Protein AF-A0A952IWD6-F1 (afdb_monomer_lite)

Secondary structure (DSSP, 8-state):
-EE--SHHHHHHHHHHHHHHHHTTSSS---GGGS-HHHHHHHHTT---EE-----------SSTTS-HHHHHHHHHHHTT-S-HHHHHHHHHHHHHHH--

Radius of gyration: 21.75 Å; chains: 1; bounding box: 42×25×54 Å

Foldseek 3Di:
DAWDDDPVVLVVVVQVVQCVVQVPPPDRDGPVVPDPVVVVVVSVVDIDDDDDPPDDDDDDDLVPVDDPVVSVVQLVVLCPDPDPVSPVSSVVSVVVVVVD

pLDDT: mean 93.63, std 4.87, range [57.59, 98.12]

Sequence (100 aa):
ARLIKDHKNSLDNMERLVAAHEKHQPTPWTMSRVAPDMLETMLKQIVSFEIEITAITGKEKLSQNRPAVDRESAIATLRRSKDHTENAIAELMHQKMTES

Structure (mmCIF, N/CA/C/O backbone):
data_AF-A0A952IWD6-F1
#
_entry.id   AF-A0A952IWD6-F1
#
loop_
_atom_site.group_PDB
_atom_site.id
_atom_site.type_symbol
_atom_site.label_atom_id
_atom_site.label_alt_id
_atom_site.label_comp_id
_atom_site.label_asym_id
_atom_site.label_entity_id
_atom_site.label_seq_id
_atom_site.pdbx_PDB_ins_code
_atom_site.Cartn_x
_atom_site.Cartn_y
_atom_site.Cartn_z
_atom_site.occupancy
_atom_site.B_iso_or_equiv
_atom_site.auth_seq_id
_atom_site.auth_comp_id
_atom_site.auth_asym_id
_atom_site.auth_atom_id
_atom_site.pdbx_PDB_model_num
ATOM 1 N N . ALA A 1 1 ? -9.029 -9.629 -15.179 1.00 83.81 1 ALA A N 1
ATOM 2 C CA . ALA A 1 1 ? -7.673 -9.095 -15.421 1.00 83.81 1 ALA A CA 1
ATOM 3 C C . ALA A 1 1 ? -7.299 -9.343 -16.876 1.00 83.81 1 ALA A C 1
ATOM 5 O O . ALA A 1 1 ? -7.697 -10.372 -17.415 1.00 83.81 1 ALA A O 1
ATOM 6 N N . ARG A 1 2 ? -6.581 -8.416 -17.512 1.00 93.69 2 ARG A N 1
ATOM 7 C CA . ARG A 1 2 ? -6.119 -8.509 -18.904 1.00 93.69 2 ARG A CA 1
ATOM 8 C C . ARG A 1 2 ? -4.594 -8.484 -18.932 1.00 93.69 2 ARG A C 1
ATOM 10 O O . ARG A 1 2 ? -3.995 -7.656 -18.260 1.00 93.69 2 ARG A O 1
ATOM 17 N N . LEU A 1 3 ? -3.976 -9.372 -19.709 1.00 93.88 3 LEU A N 1
ATOM 18 C CA . LEU A 1 3 ? -2.525 -9.361 -19.911 1.00 93.88 3 LEU A CA 1
ATOM 19 C C . LEU A 1 3 ? -2.117 -8.209 -20.834 1.00 93.88 3 LEU A C 1
ATOM 21 O O . LEU A 1 3 ? -2.726 -8.028 -21.892 1.00 93.88 3 LEU A O 1
ATOM 25 N N . ILE A 1 4 ? -1.059 -7.495 -20.459 1.00 92.56 4 ILE A N 1
ATOM 26 C CA . ILE A 1 4 ? -0.370 -6.544 -21.328 1.00 92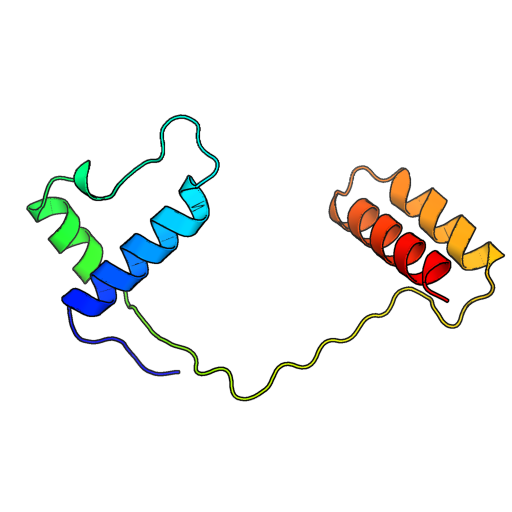.56 4 ILE A CA 1
ATOM 27 C C . ILE A 1 4 ? 0.646 -7.350 -22.135 1.00 92.56 4 ILE A C 1
ATOM 29 O O . ILE A 1 4 ? 1.534 -7.986 -21.574 1.00 92.56 4 ILE A O 1
ATOM 33 N N . LYS A 1 5 ? 0.470 -7.385 -23.458 1.00 85.44 5 LYS A N 1
ATOM 34 C CA . LYS A 1 5 ? 1.306 -8.197 -24.359 1.00 85.44 5 LYS A CA 1
ATOM 35 C C . LYS A 1 5 ? 2.342 -7.378 -25.112 1.00 85.44 5 LYS A C 1
ATOM 37 O O . LYS A 1 5 ? 3.292 -7.947 -25.641 1.00 85.44 5 LYS A O 1
ATOM 42 N N . ASP A 1 6 ? 2.134 -6.073 -25.221 1.00 89.12 6 ASP A N 1
ATOM 43 C CA . ASP A 1 6 ? 3.042 -5.206 -25.944 1.00 89.12 6 ASP A CA 1
ATOM 44 C C . ASP A 1 6 ? 4.136 -4.664 -25.020 1.00 89.12 6 ASP A C 1
ATOM 46 O O . ASP A 1 6 ? 3.936 -4.372 -23.835 1.00 89.12 6 ASP A O 1
ATOM 50 N N . HIS A 1 7 ? 5.326 -4.554 -25.599 1.00 87.19 7 HIS A N 1
ATOM 51 C CA . HIS A 1 7 ? 6.524 -4.138 -24.890 1.00 87.19 7 HIS A CA 1
ATOM 52 C C . HIS A 1 7 ? 6.399 -2.711 -24.344 1.00 87.19 7 HIS A C 1
ATOM 54 O O . HIS A 1 7 ? 6.752 -2.445 -23.198 1.00 87.19 7 HIS A O 1
ATOM 60 N N . LYS A 1 8 ? 5.833 -1.803 -25.148 1.00 90.00 8 LYS A N 1
ATOM 61 C CA . LYS A 1 8 ? 5.703 -0.385 -24.807 1.00 90.00 8 LYS A CA 1
ATOM 62 C C . LYS A 1 8 ? 4.850 -0.172 -23.556 1.00 90.00 8 LYS A C 1
ATOM 64 O O . LYS A 1 8 ? 5.283 0.531 -22.653 1.00 90.00 8 LYS A O 1
ATOM 69 N N . ASN A 1 9 ? 3.672 -0.785 -23.483 1.00 90.56 9 ASN A N 1
ATOM 70 C CA . ASN A 1 9 ? 2.782 -0.643 -22.332 1.00 90.56 9 ASN A CA 1
ATOM 71 C C . ASN A 1 9 ? 3.328 -1.370 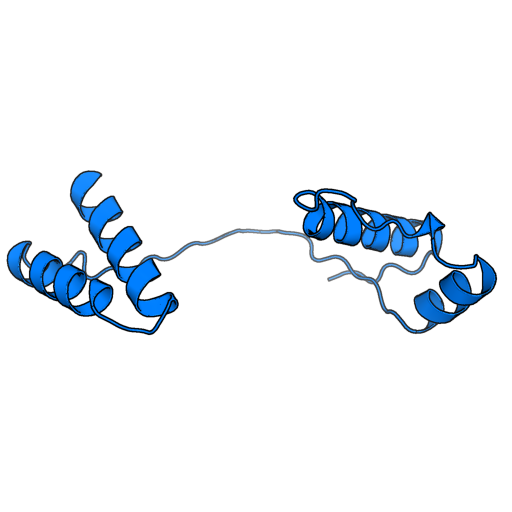-21.095 1.00 90.56 9 ASN A C 1
ATOM 73 O O . ASN A 1 9 ? 3.078 -0.941 -19.972 1.00 90.56 9 ASN A O 1
ATOM 77 N N . SER A 1 10 ? 4.106 -2.444 -21.277 1.00 91.38 10 SER A N 1
ATOM 78 C CA . SER A 1 10 ? 4.810 -3.091 -20.161 1.00 91.38 10 SER A CA 1
ATOM 79 C C . SER A 1 10 ? 5.884 -2.171 -19.573 1.00 91.38 10 SER A C 1
ATOM 81 O O . SER A 1 10 ? 5.985 -2.051 -18.354 1.00 91.38 10 SER A O 1
ATOM 83 N N . LEU A 1 11 ? 6.642 -1.479 -20.430 1.00 91.38 11 LEU A N 1
ATOM 84 C CA . LEU A 1 11 ? 7.618 -0.476 -20.010 1.00 91.38 11 LEU A CA 1
ATOM 85 C C . LEU A 1 11 ? 6.943 0.723 -19.323 1.00 91.38 11 LEU A C 1
ATOM 87 O O . LEU A 1 11 ? 7.362 1.081 -18.228 1.00 91.38 11 LEU A O 1
ATOM 91 N N . ASP A 1 12 ? 5.867 1.278 -19.893 1.00 92.25 12 ASP A N 1
ATOM 92 C CA . ASP A 1 12 ? 5.101 2.383 -19.281 1.00 92.25 12 ASP A CA 1
ATOM 93 C C . ASP A 1 12 ? 4.606 2.024 -17.870 1.00 92.25 12 ASP A C 1
ATOM 95 O O . ASP A 1 12 ? 4.746 2.802 -16.924 1.00 92.25 12 ASP A O 1
ATOM 99 N N . ASN A 1 13 ? 4.088 0.806 -17.691 1.00 93.06 13 ASN A N 1
ATOM 100 C CA . ASN A 1 13 ? 3.644 0.329 -16.384 1.00 93.06 13 ASN A CA 1
ATOM 101 C C . ASN A 1 13 ? 4.801 0.272 -15.368 1.00 93.06 13 ASN A C 1
ATOM 103 O O . ASN A 1 13 ? 4.644 0.685 -14.217 1.00 93.06 13 ASN A O 1
ATOM 107 N N . MET A 1 14 ? 5.980 -0.192 -15.793 1.00 92.44 14 MET A N 1
ATOM 108 C CA . MET A 1 14 ? 7.181 -0.198 -14.951 1.00 92.44 14 MET A CA 1
ATOM 109 C C . MET A 1 14 ? 7.663 1.216 -14.618 1.00 92.44 14 MET A C 1
ATOM 111 O O . MET A 1 14 ? 7.964 1.487 -13.458 1.00 92.44 14 MET A O 1
ATOM 115 N N . GLU A 1 15 ? 7.674 2.140 -15.580 1.00 93.06 15 GLU A N 1
ATOM 116 C CA . GLU A 1 15 ? 8.049 3.538 -15.340 1.00 93.06 15 GLU A CA 1
ATOM 117 C C . GLU A 1 15 ? 7.115 4.208 -14.326 1.00 93.06 15 GLU A C 1
ATOM 119 O O . GLU A 1 15 ? 7.575 4.883 -13.402 1.00 93.06 15 GLU A O 1
ATOM 124 N N . ARG A 1 16 ? 5.804 3.965 -14.435 1.00 94.00 16 ARG A N 1
ATOM 125 C CA . ARG A 1 16 ? 4.806 4.460 -13.476 1.00 94.00 16 ARG A CA 1
ATOM 126 C C . ARG A 1 16 ? 5.000 3.872 -12.082 1.00 94.00 16 ARG A C 1
ATOM 128 O O . ARG A 1 16 ? 4.862 4.600 -11.099 1.00 94.00 16 ARG A O 1
ATOM 135 N N . LEU A 1 17 ? 5.335 2.585 -11.988 1.00 94.50 17 LEU A N 1
ATOM 136 C CA . LEU A 1 17 ? 5.629 1.927 -10.715 1.00 94.50 17 LEU A CA 1
ATOM 137 C C . LEU A 1 17 ? 6.881 2.529 -10.062 1.00 94.50 17 LEU A C 1
ATOM 139 O O . LEU A 1 17 ? 6.846 2.899 -8.890 1.00 94.50 17 LEU A O 1
ATOM 143 N N . VAL A 1 18 ? 7.958 2.698 -10.833 1.00 95.25 18 VAL A N 1
ATOM 144 C CA . VAL A 1 18 ? 9.197 3.338 -10.370 1.00 95.25 18 VAL A CA 1
ATOM 145 C C . VAL A 1 18 ? 8.910 4.754 -9.882 1.00 95.25 18 VAL A C 1
ATOM 147 O O . VAL A 1 18 ? 9.265 5.092 -8.757 1.00 95.25 18 VAL A O 1
ATOM 150 N N . ALA A 1 19 ? 8.194 5.562 -10.665 1.00 94.62 19 ALA A N 1
ATOM 151 C CA . ALA A 1 19 ? 7.837 6.922 -10.275 1.00 94.62 19 ALA A CA 1
ATOM 152 C C . ALA A 1 19 ? 7.022 6.969 -8.969 1.00 94.62 19 ALA A C 1
ATOM 154 O O . ALA A 1 19 ? 7.271 7.829 -8.123 1.00 94.62 19 ALA A O 1
ATOM 155 N N . ALA A 1 20 ? 6.079 6.042 -8.771 1.00 96.19 20 ALA A N 1
ATOM 156 C CA . ALA A 1 20 ? 5.257 5.986 -7.563 1.00 96.19 20 ALA A CA 1
ATOM 157 C C . ALA A 1 20 ? 6.074 5.681 -6.294 1.00 96.19 20 ALA A C 1
ATOM 159 O O . ALA A 1 20 ? 5.802 6.263 -5.243 1.00 96.19 20 ALA A O 1
ATOM 160 N N . HIS A 1 21 ? 7.079 4.806 -6.394 1.00 96.00 21 HIS A N 1
ATOM 161 C CA . HIS A 1 21 ? 7.901 4.385 -5.256 1.00 96.00 21 HIS A CA 1
ATOM 162 C C . HIS A 1 21 ? 9.133 5.276 -5.014 1.00 96.00 21 HIS A C 1
ATOM 164 O O . HIS A 1 21 ? 9.535 5.453 -3.866 1.00 96.00 21 HIS A O 1
ATOM 170 N N . GLU A 1 22 ? 9.691 5.898 -6.054 1.00 96.88 22 GLU A N 1
ATOM 171 C CA . GLU A 1 22 ? 10.907 6.724 -5.968 1.00 96.88 22 GLU A CA 1
ATOM 172 C C . GLU A 1 22 ? 10.625 8.222 -5.775 1.00 96.88 22 GLU A C 1
ATOM 174 O O . GLU A 1 22 ? 11.531 8.984 -5.439 1.00 96.88 22 GLU A O 1
ATOM 179 N N . LYS A 1 23 ? 9.366 8.659 -5.927 1.00 95.12 23 LYS A N 1
ATOM 180 C CA . LYS A 1 23 ? 8.903 10.056 -5.781 1.00 95.12 23 LYS A CA 1
ATOM 181 C C . LYS A 1 23 ? 9.461 10.795 -4.559 1.00 95.12 23 LYS A C 1
ATOM 183 O O . LYS A 1 23 ? 9.653 12.006 -4.616 1.00 95.12 23 LYS A O 1
ATOM 188 N N . HIS A 1 24 ? 9.620 10.099 -3.436 1.00 95.38 24 HIS A N 1
ATOM 189 C CA . HIS A 1 24 ? 10.001 10.698 -2.155 1.00 95.38 24 HIS A CA 1
ATOM 190 C C . HIS A 1 24 ? 11.509 10.642 -1.877 1.00 95.38 24 HIS A C 1
ATOM 192 O O . HIS A 1 24 ? 11.950 11.134 -0.839 1.00 95.38 24 HIS A O 1
ATOM 198 N N . GLN A 1 25 ? 12.298 10.055 -2.779 1.00 96.12 25 GLN A N 1
ATOM 199 C CA . GLN A 1 25 ? 13.742 9.982 -2.620 1.00 96.12 25 GLN A CA 1
ATOM 200 C C . GLN A 1 25 ? 14.399 11.321 -2.983 1.00 96.12 25 GLN A C 1
ATOM 202 O O . GLN A 1 25 ? 14.000 11.944 -3.968 1.00 96.12 25 GLN A O 1
ATOM 207 N N . PRO A 1 26 ? 15.447 11.755 -2.257 1.00 95.44 26 PRO A N 1
ATOM 208 C CA . PRO A 1 26 ? 16.211 12.955 -2.614 1.00 95.44 26 PRO A CA 1
ATOM 209 C C . PRO A 1 26 ? 16.789 12.898 -4.035 1.00 95.44 26 PRO A C 1
ATOM 211 O O . PRO A 1 26 ? 16.859 13.913 -4.723 1.00 95.44 26 PRO A O 1
ATOM 214 N N . THR A 1 27 ? 17.165 11.694 -4.477 1.00 94.75 27 THR A N 1
ATOM 215 C CA . THR A 1 27 ? 17.677 11.420 -5.821 1.00 94.75 27 THR A CA 1
ATOM 216 C C . THR A 1 27 ? 16.934 10.212 -6.396 1.00 94.75 27 THR A C 1
ATOM 218 O O . THR A 1 27 ? 17.451 9.095 -6.303 1.00 94.75 27 THR A O 1
ATOM 221 N N . PRO A 1 28 ? 15.740 10.408 -6.987 1.00 94.50 28 PRO A N 1
ATOM 222 C CA . PRO A 1 28 ? 14.904 9.314 -7.478 1.00 94.50 28 PRO A CA 1
ATOM 223 C C . PRO A 1 28 ? 15.669 8.414 -8.441 1.00 94.50 28 PRO A C 1
ATOM 225 O O . PRO A 1 28 ? 16.362 8.908 -9.340 1.00 94.50 28 PRO A O 1
ATOM 228 N N . TRP A 1 29 ? 15.588 7.100 -8.256 1.00 94.94 29 TRP A N 1
ATOM 229 C CA . TRP A 1 29 ? 16.106 6.165 -9.243 1.00 94.94 29 TRP A CA 1
ATOM 230 C C . TRP A 1 29 ? 15.228 6.173 -10.503 1.00 94.94 29 TRP A C 1
ATOM 232 O O . TRP A 1 29 ? 14.010 6.318 -10.432 1.00 94.94 29 TRP A O 1
ATOM 242 N N . THR A 1 30 ? 15.851 6.034 -11.675 1.00 92.00 30 THR A N 1
ATOM 243 C CA . THR A 1 30 ? 15.157 6.009 -12.969 1.00 92.00 30 THR A CA 1
ATOM 244 C C . THR A 1 30 ? 15.630 4.829 -13.803 1.00 92.00 30 THR A C 1
ATOM 246 O O . THR A 1 30 ? 16.806 4.461 -13.767 1.00 92.00 30 THR A O 1
ATOM 249 N N . MET A 1 31 ? 14.733 4.282 -14.625 1.00 88.81 31 MET A N 1
ATOM 250 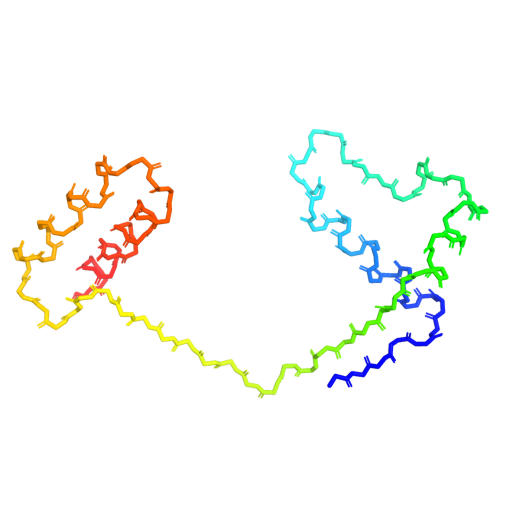C CA . MET A 1 31 ? 15.053 3.152 -15.506 1.00 88.81 31 MET A CA 1
ATOM 251 C C . MET A 1 31 ? 16.122 3.497 -16.550 1.00 88.81 31 MET A C 1
ATOM 253 O O . MET A 1 31 ? 16.847 2.612 -16.988 1.00 88.81 31 MET A O 1
ATOM 257 N N . SER A 1 32 ? 16.317 4.783 -16.867 1.00 89.44 32 SER A N 1
ATOM 258 C CA . SER A 1 32 ? 17.415 5.258 -17.722 1.00 89.44 32 SER A CA 1
ATOM 259 C C . SER A 1 32 ? 18.820 4.983 -17.166 1.00 89.44 32 SER A C 1
ATOM 261 O O . SER A 1 32 ? 19.799 5.126 -17.893 1.00 89.44 32 SER A O 1
ATOM 263 N N . ARG A 1 33 ? 18.944 4.601 -15.886 1.00 90.06 33 ARG A N 1
ATOM 264 C CA . ARG A 1 33 ? 20.213 4.177 -15.268 1.00 90.06 33 ARG A CA 1
ATOM 265 C C . ARG A 1 33 ? 20.573 2.722 -15.581 1.00 90.06 33 ARG A C 1
ATOM 267 O O . ARG A 1 33 ? 21.667 2.284 -15.235 1.00 90.06 33 ARG A O 1
ATOM 274 N N . VAL A 1 34 ? 19.659 1.974 -16.192 1.00 90.44 34 VAL A N 1
ATOM 275 C CA . VAL A 1 34 ? 19.850 0.591 -16.633 1.00 90.44 34 VAL A CA 1
ATOM 276 C C . VAL A 1 34 ? 20.288 0.607 -18.094 1.00 90.44 34 VAL A C 1
ATOM 278 O O . VAL A 1 34 ? 19.734 1.350 -18.902 1.00 90.44 34 VAL A O 1
ATOM 281 N N . ALA A 1 35 ? 21.277 -0.217 -18.446 1.00 94.38 35 ALA A N 1
ATOM 282 C CA . ALA A 1 35 ? 21.664 -0.389 -19.842 1.00 94.38 35 ALA A CA 1
ATOM 283 C C . ALA A 1 35 ? 20.467 -0.928 -20.665 1.00 94.38 35 ALA A C 1
ATOM 285 O O . ALA A 1 35 ? 19.771 -1.826 -20.179 1.00 94.38 35 ALA A O 1
ATOM 286 N N . PRO A 1 36 ? 20.196 -0.405 -21.879 1.00 91.06 36 PRO A N 1
ATOM 287 C CA . PRO A 1 36 ? 18.988 -0.757 -22.631 1.00 91.06 36 PRO A CA 1
ATOM 288 C C . PRO A 1 36 ? 18.820 -2.260 -22.894 1.00 91.06 36 PRO A C 1
ATOM 290 O O . PRO A 1 36 ? 17.729 -2.797 -22.757 1.00 91.06 36 PRO A O 1
ATOM 293 N N . ASP A 1 37 ? 19.903 -2.962 -23.213 1.00 92.81 37 ASP A N 1
ATOM 294 C CA . ASP A 1 37 ? 19.930 -4.409 -23.456 1.00 92.81 37 ASP A CA 1
ATOM 295 C C . ASP A 1 37 ? 19.599 -5.236 -22.202 1.00 92.81 37 ASP A C 1
ATOM 297 O O . ASP A 1 37 ? 18.861 -6.229 -22.260 1.00 92.81 37 ASP A O 1
ATOM 301 N N . MET A 1 38 ? 20.107 -4.799 -21.049 1.00 92.31 38 MET A N 1
ATOM 302 C CA . MET A 1 38 ? 19.794 -5.399 -19.759 1.00 92.31 38 MET A CA 1
ATOM 303 C C . MET A 1 38 ? 18.328 -5.163 -19.393 1.00 92.31 38 MET A C 1
ATOM 305 O O . MET A 1 38 ? 17.648 -6.096 -18.964 1.00 92.31 38 MET A O 1
ATOM 309 N N . LEU A 1 39 ? 17.821 -3.949 -19.623 1.00 90.75 39 LEU A N 1
ATOM 310 C CA . LEU A 1 39 ? 16.425 -3.609 -19.371 1.00 90.75 39 LEU A CA 1
ATOM 311 C C . LEU A 1 39 ? 15.469 -4.474 -20.209 1.00 90.75 39 LEU A C 1
ATOM 313 O O . LEU A 1 39 ? 14.544 -5.073 -19.663 1.00 90.75 39 LEU A O 1
ATOM 317 N N . GLU A 1 40 ? 15.734 -4.613 -21.507 1.00 90.06 40 GLU A N 1
ATOM 318 C CA . GLU A 1 40 ? 14.977 -5.481 -22.420 1.00 90.06 40 GLU A CA 1
ATOM 319 C C . GLU A 1 40 ? 14.960 -6.946 -21.953 1.00 90.06 40 GLU A C 1
ATOM 321 O O . GLU A 1 40 ? 13.944 -7.641 -22.034 1.00 90.06 40 GLU A O 1
ATOM 326 N N . THR A 1 41 ? 16.088 -7.436 -21.435 1.00 91.88 41 THR A N 1
ATOM 327 C CA . THR A 1 41 ? 16.199 -8.808 -20.921 1.00 91.88 41 THR A CA 1
ATOM 328 C C . THR A 1 41 ? 15.379 -8.998 -19.647 1.00 91.88 41 THR A C 1
ATOM 330 O O . THR A 1 41 ? 14.680 -10.004 -19.518 1.00 91.88 41 THR A O 1
ATOM 333 N N . MET A 1 42 ? 15.420 -8.028 -18.730 1.00 90.50 42 MET A N 1
ATOM 334 C CA . MET A 1 42 ? 14.630 -8.049 -17.497 1.00 90.50 42 MET A CA 1
ATOM 335 C C . MET A 1 42 ? 13.128 -7.981 -17.790 1.00 90.50 42 MET A C 1
ATOM 337 O O . MET A 1 42 ? 12.364 -8.758 -17.221 1.00 90.50 42 MET A O 1
ATOM 341 N N . LEU A 1 43 ? 12.702 -7.114 -18.716 1.00 89.50 43 LEU A N 1
ATOM 342 C CA . LEU A 1 43 ? 11.290 -6.959 -19.079 1.00 89.50 43 LEU A CA 1
ATOM 343 C C . LEU A 1 43 ? 10.682 -8.245 -19.646 1.00 89.50 43 LEU A C 1
ATOM 345 O O . LEU A 1 43 ? 9.545 -8.572 -19.318 1.00 89.50 43 LEU A O 1
ATOM 349 N N . LYS A 1 44 ? 11.440 -9.030 -20.422 1.00 90.00 44 LYS A N 1
ATOM 350 C CA . LYS A 1 44 ? 10.977 -10.330 -20.947 1.00 90.00 44 LYS A CA 1
ATOM 351 C C . LYS A 1 44 ? 10.673 -11.368 -19.861 1.00 90.00 44 LYS A C 1
ATOM 353 O O . LYS A 1 44 ? 9.971 -12.334 -20.143 1.00 90.00 44 LYS A O 1
ATOM 358 N N . GLN A 1 45 ? 11.197 -11.187 -18.647 1.00 92.25 45 GLN A N 1
ATOM 359 C CA . GLN A 1 45 ? 10.949 -12.068 -17.499 1.00 92.25 45 GLN A CA 1
ATOM 360 C C . GLN A 1 45 ? 9.771 -11.599 -16.630 1.00 92.25 45 GLN A C 1
ATOM 362 O O . GLN A 1 45 ? 9.439 -12.248 -15.639 1.00 92.25 45 GLN A O 1
ATOM 367 N N . ILE A 1 46 ? 9.135 -10.478 -16.979 1.00 91.06 46 ILE A N 1
ATOM 368 C CA . ILE A 1 46 ? 8.053 -9.864 -16.209 1.00 91.06 46 ILE A CA 1
ATOM 369 C C . ILE A 1 46 ? 6.749 -9.970 -17.000 1.00 91.06 46 ILE A C 1
ATOM 371 O O . ILE A 1 46 ? 6.671 -9.593 -18.166 1.00 91.06 46 ILE A O 1
ATOM 375 N N . VAL A 1 47 ? 5.689 -10.439 -16.342 1.00 91.75 47 VAL A N 1
ATOM 376 C CA . VAL A 1 47 ? 4.338 -10.458 -16.917 1.00 91.75 47 VAL A CA 1
ATOM 377 C C . VAL A 1 47 ? 3.561 -9.256 -16.399 1.00 91.75 47 VAL A C 1
ATOM 379 O O . VAL A 1 47 ? 3.175 -9.212 -15.233 1.00 91.75 47 VAL A O 1
ATOM 382 N N . SER A 1 48 ? 3.306 -8.294 -17.281 1.00 92.81 48 SER A N 1
ATOM 383 C CA . SER A 1 48 ? 2.463 -7.137 -16.980 1.00 92.81 48 SER A CA 1
ATOM 384 C C . SER A 1 48 ? 0.985 -7.447 -17.233 1.00 92.81 48 SER A C 1
ATOM 386 O O . SER A 1 48 ? 0.615 -8.120 -18.198 1.00 92.81 48 SER A O 1
ATOM 388 N N . PHE A 1 49 ? 0.113 -6.956 -16.357 1.00 94.44 49 PHE A N 1
ATOM 389 C CA . PHE A 1 49 ? -1.331 -7.131 -16.468 1.00 94.44 49 PHE A CA 1
ATOM 390 C C . PHE A 1 49 ? -2.078 -5.965 -15.826 1.00 94.44 49 PHE A C 1
ATOM 392 O O . PHE A 1 49 ? -1.541 -5.235 -14.998 1.00 94.44 49 PHE A O 1
ATOM 399 N N . GLU A 1 50 ? -3.346 -5.834 -16.192 1.00 94.00 50 GLU A N 1
ATOM 400 C CA . GLU A 1 50 ? -4.253 -4.812 -15.686 1.00 94.00 50 GLU A CA 1
ATOM 401 C C . GLU A 1 50 ? -5.474 -5.468 -15.048 1.00 94.00 50 GLU A C 1
ATOM 403 O O . GLU A 1 50 ? -6.016 -6.470 -15.539 1.00 94.00 50 GLU A O 1
ATOM 408 N N . ILE A 1 51 ? -5.936 -4.880 -13.950 1.00 95.12 51 ILE A N 1
ATOM 409 C CA . ILE A 1 51 ? -7.204 -5.223 -13.316 1.00 95.12 51 ILE A CA 1
ATOM 410 C C . ILE A 1 51 ? -8.121 -4.020 -13.487 1.00 95.12 51 ILE A C 1
ATOM 412 O O . ILE A 1 51 ? -7.860 -2.950 -12.944 1.00 95.12 51 ILE A O 1
ATOM 416 N N . GLU A 1 52 ? -9.192 -4.202 -14.252 1.00 95.94 52 GLU A N 1
ATOM 417 C CA . GLU A 1 52 ? -10.247 -3.202 -14.357 1.00 95.94 52 GLU A CA 1
ATOM 418 C C . GLU A 1 52 ? -11.006 -3.131 -13.030 1.00 95.94 52 GLU A C 1
ATOM 420 O O . GLU A 1 52 ? -11.520 -4.140 -12.538 1.00 95.94 52 GLU A O 1
ATOM 425 N N . ILE A 1 53 ? -11.048 -1.939 -12.436 1.00 96.06 53 ILE A N 1
ATOM 426 C CA . ILE A 1 53 ? -11.824 -1.686 -11.227 1.00 96.06 53 ILE A CA 1
ATOM 427 C C . ILE A 1 53 ? -13.289 -1.561 -11.638 1.00 96.06 53 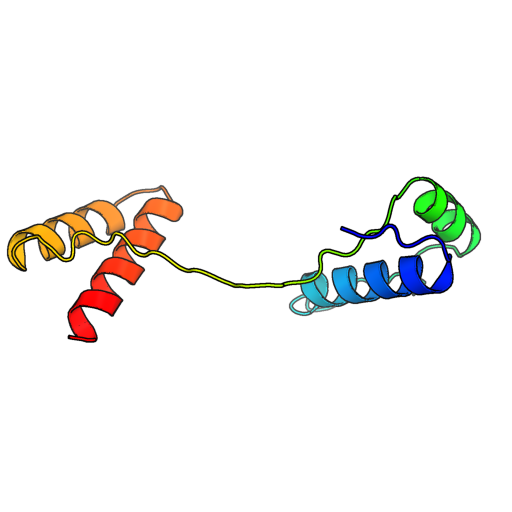ILE A C 1
ATOM 429 O O . ILE A 1 53 ? -13.684 -0.566 -12.237 1.00 96.06 53 ILE A O 1
ATOM 433 N N . THR A 1 54 ? -14.100 -2.557 -11.293 1.00 97.75 54 THR A N 1
ATOM 434 C CA . THR A 1 54 ? -15.546 -2.542 -11.563 1.00 97.75 54 THR A CA 1
ATOM 435 C C . THR A 1 54 ? -16.353 -1.988 -10.391 1.00 97.75 54 THR A C 1
ATOM 437 O O . THR A 1 54 ? -17.392 -1.366 -10.588 1.00 97.75 54 THR A O 1
ATOM 440 N N . ALA A 1 55 ? -15.871 -2.194 -9.164 1.00 97.19 55 ALA A N 1
ATOM 441 C CA . ALA A 1 55 ? -16.436 -1.645 -7.941 1.00 97.19 55 ALA A CA 1
ATOM 442 C C . ALA A 1 55 ? -15.372 -1.606 -6.837 1.00 97.19 55 ALA A C 1
ATOM 444 O O . ALA A 1 55 ? -14.457 -2.430 -6.808 1.00 97.19 55 ALA A O 1
ATOM 445 N N . ILE A 1 56 ? -15.531 -0.676 -5.896 1.00 96.81 56 ILE A N 1
ATOM 446 C CA . ILE A 1 56 ? -14.743 -0.619 -4.662 1.00 96.81 56 ILE A CA 1
ATOM 447 C C . ILE A 1 56 ? -15.722 -0.668 -3.491 1.00 96.81 56 ILE A C 1
ATOM 449 O O . ILE A 1 56 ? -16.692 0.084 -3.449 1.00 96.81 56 ILE A O 1
ATOM 453 N N . THR A 1 57 ? -15.489 -1.563 -2.534 1.00 96.94 57 THR A N 1
ATOM 454 C CA . THR A 1 57 ? -16.270 -1.645 -1.293 1.00 96.94 57 THR A CA 1
ATOM 455 C C . THR A 1 57 ? -15.321 -1.639 -0.104 1.00 96.94 57 THR A C 1
ATOM 457 O O . THR A 1 57 ? -14.539 -2.571 0.067 1.00 96.94 57 THR A O 1
ATOM 460 N N . GLY A 1 58 ? -15.399 -0.596 0.723 1.00 94.56 58 GLY A N 1
ATOM 461 C CA . GLY A 1 58 ? -14.660 -0.492 1.983 1.00 94.56 58 GLY A CA 1
ATOM 462 C C . GLY A 1 58 ? -15.493 -0.971 3.174 1.00 94.56 58 GLY A C 1
ATOM 463 O O . GLY A 1 58 ? -16.715 -0.818 3.186 1.00 94.56 58 GLY A O 1
ATOM 464 N N . LYS A 1 59 ? -14.841 -1.552 4.187 1.00 93.56 59 LYS A N 1
ATOM 465 C CA . LYS A 1 59 ? -15.460 -1.912 5.473 1.00 93.56 59 LYS A CA 1
ATOM 466 C C . LYS A 1 59 ? -14.514 -1.559 6.612 1.00 93.56 59 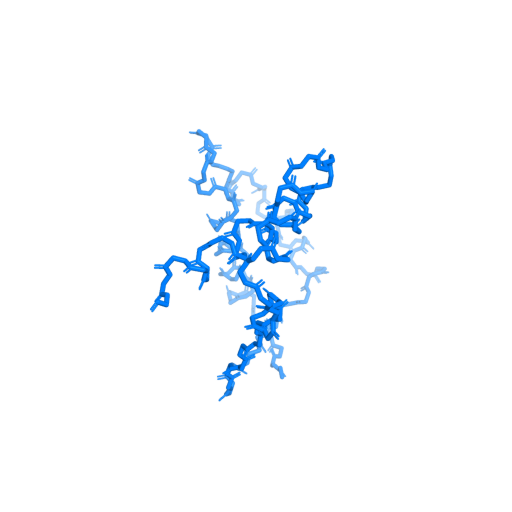LYS A C 1
ATOM 468 O O . LYS A 1 59 ? -13.367 -1.990 6.611 1.00 93.56 59 LYS A O 1
ATOM 473 N N . GLU A 1 60 ? -15.023 -0.845 7.609 1.00 93.12 60 GLU A N 1
ATOM 474 C CA . GLU A 1 60 ? -14.262 -0.445 8.793 1.00 93.12 60 GLU A CA 1
ATOM 475 C C . GLU A 1 60 ? -14.879 -1.061 10.048 1.00 93.12 60 GLU A C 1
ATOM 477 O O . GLU A 1 60 ? -16.041 -0.805 10.372 1.00 93.12 60 GLU A O 1
ATOM 482 N N . LYS A 1 61 ? -14.097 -1.844 10.796 1.00 93.81 61 LYS A N 1
ATOM 483 C CA . LYS A 1 61 ? -14.497 -2.392 12.098 1.00 93.81 61 LYS A CA 1
ATOM 484 C C . LYS A 1 61 ? -13.549 -1.859 13.168 1.00 93.81 61 LYS A C 1
ATOM 486 O O . LYS A 1 61 ? -12.500 -2.433 13.420 1.00 93.81 61 LYS A O 1
ATOM 491 N N . LEU A 1 62 ? -13.948 -0.756 13.785 1.00 95.94 62 LEU A N 1
ATOM 492 C CA . LEU A 1 62 ? -13.148 0.050 14.713 1.00 95.94 62 LEU A CA 1
ATOM 493 C C . LEU A 1 62 ? -13.823 0.129 16.094 1.00 95.94 62 LEU A C 1
ATOM 495 O O . LEU A 1 62 ? -13.781 1.154 16.770 1.00 95.94 62 LEU A O 1
ATOM 499 N N . SER A 1 63 ? -14.512 -0.950 16.487 1.00 94.00 63 SER A N 1
ATOM 500 C CA . SER A 1 63 ? -15.284 -1.051 17.739 1.00 94.00 63 SER A CA 1
ATOM 501 C C . SER A 1 63 ? -16.345 0.044 17.910 1.00 94.00 63 SER A C 1
ATOM 503 O O . SER A 1 63 ? -16.657 0.446 19.028 1.00 94.00 63 SER A O 1
ATOM 505 N N . GLN A 1 64 ? -16.943 0.507 16.808 1.00 92.88 64 GLN A N 1
ATOM 506 C CA . GLN A 1 64 ? -17.924 1.599 16.814 1.00 92.88 64 GLN A CA 1
ATOM 507 C C . GLN A 1 64 ? -19.210 1.252 17.589 1.00 92.88 64 GLN A C 1
ATOM 509 O O . GLN A 1 64 ? -19.958 2.143 17.968 1.00 92.88 64 GLN A O 1
ATOM 514 N N . ASN A 1 65 ? -19.464 -0.038 17.844 1.00 94.06 65 ASN A N 1
ATOM 515 C CA . ASN A 1 65 ? -20.609 -0.532 18.613 1.00 94.06 65 ASN A CA 1
ATOM 516 C C . ASN A 1 65 ? -20.344 -0.662 20.126 1.00 94.06 65 ASN A C 1
ATOM 518 O O . ASN A 1 65 ? -21.147 -1.273 20.831 1.00 94.06 65 ASN A O 1
ATOM 522 N N . ARG A 1 66 ? -19.205 -0.167 20.621 1.00 94.81 66 ARG A N 1
ATOM 523 C CA . ARG A 1 66 ? -18.836 -0.193 22.042 1.00 94.81 66 ARG A CA 1
ATOM 524 C C . ARG A 1 66 ? -19.032 1.184 22.689 1.00 94.81 66 ARG A C 1
ATOM 526 O O . ARG A 1 66 ? -18.944 2.191 21.983 1.00 94.81 66 ARG A O 1
ATOM 533 N N . PRO A 1 67 ? -19.252 1.248 24.016 1.00 95.81 67 PRO A N 1
ATOM 534 C CA . PRO A 1 67 ? -19.231 2.503 24.767 1.00 95.81 67 PRO A CA 1
ATOM 535 C C . PRO A 1 67 ? -17.938 3.301 24.543 1.00 95.81 67 PRO A C 1
ATOM 537 O O . PRO A 1 67 ? -16.880 2.720 24.296 1.00 95.81 67 PRO A O 1
ATOM 540 N N . ALA A 1 68 ? -18.008 4.630 24.674 1.00 94.56 68 ALA A N 1
ATOM 541 C CA . ALA A 1 68 ? -16.858 5.518 24.470 1.00 94.56 68 ALA A CA 1
ATOM 542 C C . ALA A 1 68 ? -15.653 5.136 25.349 1.00 94.56 68 ALA A C 1
ATOM 544 O O . ALA A 1 68 ? -14.545 5.010 24.838 1.00 94.56 68 ALA A O 1
ATOM 545 N N . VAL A 1 69 ? -15.891 4.823 26.627 1.00 96.38 69 VAL A N 1
ATOM 546 C CA . VAL A 1 69 ? -14.839 4.414 27.576 1.00 96.38 69 VAL A CA 1
ATOM 547 C C . VAL A 1 69 ? -14.083 3.153 27.133 1.00 96.38 69 VAL A C 1
ATOM 549 O O . VAL A 1 69 ? -12.859 3.083 27.247 1.00 96.38 69 VAL A O 1
ATOM 552 N N . ASP A 1 70 ? -14.782 2.173 26.552 1.00 96.62 70 ASP A N 1
ATOM 553 C CA . ASP A 1 70 ? -14.158 0.941 26.057 1.00 96.62 70 ASP A CA 1
ATOM 554 C C . ASP A 1 70 ? -13.298 1.226 24.822 1.00 96.62 70 ASP A C 1
ATOM 556 O O . ASP A 1 70 ? -12.215 0.660 24.657 1.00 96.62 70 ASP A O 1
ATOM 560 N N . ARG A 1 71 ? -13.765 2.129 23.952 1.00 96.12 71 ARG A N 1
ATOM 561 C CA . ARG A 1 71 ? -13.025 2.557 22.760 1.00 96.12 71 ARG A CA 1
ATOM 562 C C . ARG A 1 71 ? -11.769 3.333 23.143 1.00 96.12 71 ARG A C 1
ATOM 564 O O . ARG A 1 71 ? -10.708 3.041 22.602 1.00 96.12 71 ARG A O 1
ATOM 571 N N . GLU A 1 72 ? -11.865 4.260 24.092 1.00 97.00 72 GLU A N 1
ATOM 572 C CA . GLU A 1 72 ? -10.727 5.017 24.626 1.00 97.00 72 GLU A CA 1
ATOM 573 C C . GLU A 1 72 ? -9.675 4.094 25.251 1.00 97.00 72 GLU A C 1
ATOM 575 O O . GLU A 1 72 ? -8.484 4.216 24.955 1.00 97.00 72 GLU A O 1
ATOM 580 N N . SER A 1 73 ? -10.110 3.117 26.052 1.00 97.56 73 SER A N 1
ATOM 581 C CA . SER A 1 73 ? -9.224 2.116 26.656 1.00 97.56 73 SER A CA 1
ATOM 582 C C . SER A 1 73 ? -8.512 1.257 25.601 1.00 97.56 73 SER A C 1
ATOM 584 O O . SER A 1 73 ? -7.297 1.027 25.683 1.00 97.56 73 SER A O 1
ATOM 586 N N . ALA A 1 74 ? -9.241 0.832 24.563 1.00 97.38 74 ALA A N 1
ATOM 587 C CA . ALA A 1 74 ? -8.674 0.095 23.438 1.00 97.38 74 ALA A CA 1
ATOM 588 C C . ALA A 1 74 ? -7.648 0.938 22.661 1.00 97.38 74 ALA A C 1
ATOM 590 O O . ALA A 1 74 ? -6.532 0.469 22.442 1.00 97.38 74 ALA A O 1
ATOM 591 N N . ILE A 1 75 ? -7.971 2.194 22.325 1.00 97.88 75 ILE A N 1
ATOM 592 C CA . ILE A 1 75 ? -7.050 3.136 21.662 1.00 97.88 75 ILE A CA 1
ATOM 593 C C . ILE A 1 75 ? -5.772 3.305 22.489 1.00 97.88 75 ILE A C 1
ATOM 595 O O . ILE A 1 75 ? -4.669 3.152 21.967 1.00 97.88 75 ILE A O 1
ATOM 599 N N . ALA A 1 76 ? -5.903 3.586 23.788 1.00 97.94 76 ALA A N 1
ATOM 600 C CA . ALA A 1 76 ? -4.758 3.790 24.668 1.00 97.94 76 ALA A CA 1
ATOM 601 C C . ALA A 1 76 ? -3.862 2.547 24.742 1.00 97.94 76 ALA A C 1
ATOM 603 O O . ALA A 1 76 ? -2.641 2.671 24.807 1.00 97.94 76 ALA A O 1
ATOM 604 N N . THR A 1 77 ? -4.456 1.353 24.739 1.00 98.06 77 THR A N 1
ATOM 605 C CA . THR A 1 77 ? -3.712 0.089 24.765 1.00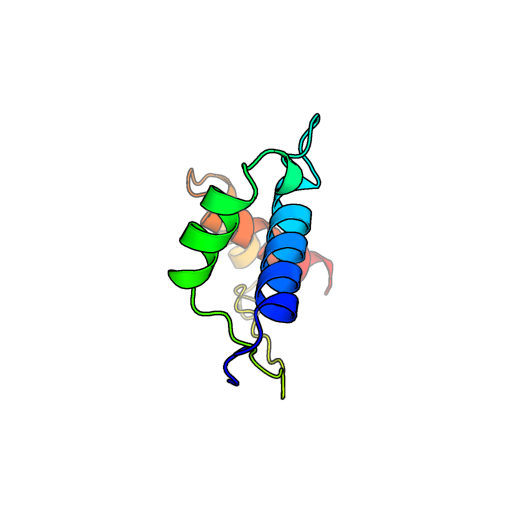 98.06 77 THR A CA 1
ATOM 606 C C . THR A 1 77 ? -2.973 -0.157 23.457 1.00 98.06 77 THR A C 1
ATOM 608 O O . THR A 1 77 ? -1.772 -0.414 23.489 1.00 98.06 77 THR A O 1
ATOM 611 N N . LEU A 1 78 ? -3.651 0.001 22.320 1.00 98.12 78 LEU A N 1
ATOM 612 C CA . LEU A 1 78 ? -3.067 -0.200 20.995 1.00 98.12 78 LEU A CA 1
ATOM 613 C C . LEU A 1 78 ? -1.927 0.794 20.699 1.00 98.12 78 LEU A C 1
ATOM 615 O O . LEU A 1 78 ? -0.901 0.394 20.157 1.00 98.12 78 LEU A O 1
ATOM 619 N N . ARG A 1 79 ? -2.031 2.051 21.159 1.00 98.00 79 ARG A N 1
ATOM 620 C CA . ARG A 1 79 ? -0.953 3.063 21.060 1.00 98.00 79 ARG A CA 1
ATOM 621 C C . ARG A 1 79 ? 0.329 2.713 21.819 1.00 98.00 79 ARG A C 1
ATOM 623 O O . ARG A 1 79 ? 1.382 3.276 21.547 1.00 98.00 79 ARG A O 1
ATOM 630 N N . ARG A 1 80 ? 0.257 1.840 22.828 1.00 97.62 80 ARG A N 1
ATOM 631 C CA . ARG A 1 80 ? 1.444 1.403 23.589 1.00 97.62 80 ARG A CA 1
ATOM 632 C C . ARG A 1 80 ? 2.129 0.193 22.962 1.00 97.62 80 ARG A C 1
ATOM 634 O O . ARG A 1 80 ? 3.175 -0.231 23.453 1.00 97.62 80 ARG A O 1
ATOM 641 N N . SER A 1 81 ? 1.539 -0.380 21.919 1.00 97.12 81 SER A N 1
ATOM 642 C CA . SER A 1 81 ? 2.121 -1.517 21.232 1.00 97.12 81 SER A CA 1
ATOM 643 C C . SER A 1 81 ? 3.375 -1.132 20.458 1.00 97.12 81 SER A C 1
ATOM 645 O O . SER A 1 81 ? 3.519 -0.008 19.981 1.00 97.12 81 SER A O 1
ATOM 647 N N . LYS A 1 82 ? 4.274 -2.103 20.291 1.00 96.44 82 LYS A N 1
ATOM 648 C CA . LYS A 1 82 ? 5.406 -1.994 19.363 1.00 96.44 82 LYS A CA 1
ATOM 649 C C . LYS A 1 82 ? 5.018 -2.368 17.929 1.00 96.44 82 LYS A C 1
ATOM 651 O O . LYS A 1 82 ? 5.826 -2.174 17.028 1.00 96.44 82 LYS A O 1
ATOM 656 N N . ASP A 1 83 ? 3.816 -2.904 17.714 1.00 97.69 83 ASP A N 1
ATOM 657 C CA . ASP A 1 83 ? 3.302 -3.227 16.386 1.00 97.69 83 ASP A CA 1
ATOM 658 C C . ASP A 1 83 ? 2.755 -1.962 15.706 1.00 97.69 83 ASP A C 1
ATOM 660 O O . ASP A 1 83 ? 1.842 -1.296 16.205 1.00 97.69 83 ASP A O 1
ATOM 664 N N . HIS A 1 84 ? 3.314 -1.616 14.547 1.00 95.94 84 HIS A N 1
ATOM 665 C CA . HIS A 1 84 ? 2.883 -0.461 13.758 1.00 95.94 84 HIS A CA 1
ATOM 666 C C . HIS A 1 84 ? 1.424 -0.562 13.294 1.00 95.94 84 HIS A C 1
ATOM 668 O O . HIS A 1 84 ? 0.745 0.457 13.184 1.00 95.94 84 HIS A O 1
ATOM 674 N N . THR A 1 85 ? 0.928 -1.775 13.062 1.00 96.94 85 THR A N 1
ATOM 675 C CA . THR A 1 85 ? -0.462 -2.040 12.682 1.00 96.94 85 THR A CA 1
ATOM 676 C C . THR A 1 85 ? -1.402 -1.700 13.827 1.00 96.94 85 THR A C 1
ATOM 678 O O . THR A 1 85 ? -2.403 -1.022 13.617 1.00 96.94 85 THR A O 1
ATOM 681 N N . GLU A 1 86 ? -1.073 -2.119 15.051 1.00 97.69 86 GLU A N 1
ATOM 682 C CA . GLU A 1 86 ? -1.888 -1.818 16.232 1.00 97.69 86 GLU A CA 1
ATOM 683 C C . GLU A 1 86 ? -1.964 -0.307 16.471 1.00 97.69 86 GLU A C 1
ATOM 685 O O . GLU A 1 86 ? -3.053 0.234 16.667 1.00 97.69 86 GLU A O 1
ATOM 690 N N . ASN A 1 87 ? -0.838 0.394 16.331 1.00 98.00 87 ASN A N 1
ATOM 691 C CA . ASN A 1 87 ? -0.805 1.855 16.387 1.00 98.00 87 ASN A CA 1
ATOM 692 C C . ASN A 1 87 ? -1.678 2.499 15.296 1.00 98.00 87 ASN A C 1
ATOM 694 O O . ASN A 1 87 ? -2.469 3.392 15.592 1.00 98.00 87 ASN A O 1
ATOM 698 N N . ALA A 1 88 ? -1.597 2.021 14.050 1.00 97.56 88 ALA A N 1
ATOM 699 C CA . ALA A 1 88 ? -2.422 2.532 12.954 1.00 97.56 88 ALA A CA 1
ATOM 700 C C . ALA A 1 88 ? -3.927 2.322 13.205 1.00 97.56 88 ALA A C 1
ATOM 702 O O . ALA A 1 88 ? -4.729 3.220 12.948 1.00 97.56 88 ALA A O 1
ATOM 703 N N . ILE A 1 89 ? -4.322 1.170 13.762 1.00 97.50 89 ILE A N 1
ATOM 704 C CA . ILE A 1 89 ? -5.714 0.919 14.162 1.00 97.50 89 ILE A CA 1
ATOM 705 C C . ILE A 1 89 ? -6.147 1.884 15.265 1.00 97.50 89 ILE A C 1
ATOM 707 O O . ILE A 1 89 ? -7.264 2.395 15.206 1.00 97.50 89 ILE A O 1
ATOM 711 N N . ALA A 1 90 ? -5.284 2.169 16.241 1.00 97.75 90 ALA A N 1
ATOM 712 C CA . ALA A 1 90 ? -5.593 3.119 17.303 1.00 97.75 90 ALA A CA 1
ATOM 713 C C . ALA A 1 90 ? -5.898 4.521 16.751 1.00 97.75 90 ALA A C 1
ATOM 715 O O . ALA A 1 90 ? -6.869 5.149 17.179 1.00 97.75 90 ALA A O 1
ATOM 716 N N . GLU A 1 91 ? -5.123 4.985 15.767 1.00 97.38 91 GLU A N 1
ATOM 717 C CA . GLU A 1 91 ? -5.362 6.278 15.121 1.00 97.38 91 GLU A CA 1
ATOM 718 C C . GLU A 1 91 ? -6.657 6.293 14.306 1.00 97.38 91 GLU A C 1
ATOM 720 O O . GLU A 1 91 ? -7.438 7.235 14.426 1.00 97.38 91 GLU A O 1
ATOM 725 N N . LEU A 1 92 ? -6.961 5.224 13.564 1.00 96.94 92 LEU A N 1
ATOM 726 C CA . LEU A 1 92 ? -8.239 5.105 12.851 1.00 96.94 92 LEU A CA 1
ATOM 727 C C . LEU A 1 92 ? -9.433 5.063 13.820 1.00 96.94 92 LEU A C 1
ATOM 729 O O . LEU A 1 92 ? -10.452 5.713 13.585 1.00 96.94 92 LEU A O 1
ATOM 733 N N . MET A 1 93 ? -9.318 4.330 14.934 1.00 97.00 93 MET A N 1
ATOM 734 C CA . MET A 1 93 ? -10.342 4.287 15.985 1.00 97.00 93 MET A CA 1
ATOM 735 C C . MET A 1 93 ? -10.583 5.670 16.598 1.00 97.00 93 MET A C 1
ATOM 737 O O . MET A 1 93 ? -11.740 6.031 16.838 1.00 97.00 93 MET A O 1
ATOM 741 N N . HIS A 1 94 ? -9.507 6.424 16.842 1.00 96.31 94 HIS A N 1
ATOM 742 C CA . HIS A 1 94 ? -9.554 7.782 17.373 1.00 96.31 94 HIS A CA 1
ATOM 743 C C . HIS A 1 94 ? -10.187 8.758 16.376 1.00 96.31 94 HIS A C 1
ATOM 745 O O . HIS A 1 94 ? -11.147 9.437 16.731 1.00 96.31 94 HIS A O 1
ATOM 751 N N . GLN A 1 95 ? -9.733 8.764 15.119 1.00 95.00 95 GLN A N 1
ATOM 752 C CA . GLN A 1 95 ? -10.306 9.584 14.050 1.00 95.00 95 GLN A CA 1
ATOM 753 C C . GLN A 1 95 ? -11.813 9.332 13.907 1.00 95.00 95 GLN A C 1
ATOM 755 O O . GLN A 1 95 ? -12.611 10.269 13.911 1.00 95.00 95 GLN A O 1
ATOM 760 N N . LYS A 1 96 ? -12.231 8.060 13.902 1.00 93.88 96 LYS A N 1
ATOM 761 C CA . LYS A 1 96 ? -13.654 7.709 13.817 1.00 93.88 96 LYS A CA 1
ATOM 762 C C . LYS A 1 96 ? -14.465 8.156 15.033 1.00 93.88 96 LYS A C 1
ATOM 764 O O . LYS A 1 96 ? -15.677 8.308 14.939 1.00 93.88 96 LYS A O 1
ATOM 769 N N . MET A 1 97 ? -13.830 8.307 16.195 1.00 90.38 97 MET A N 1
ATOM 770 C CA . MET A 1 97 ? -14.479 8.816 17.405 1.00 90.38 97 MET A CA 1
ATOM 771 C C . MET A 1 97 ? -14.721 10.318 17.339 1.00 90.38 97 MET A C 1
ATOM 773 O O . MET A 1 97 ? -15.738 10.769 17.844 1.00 90.38 97 MET A O 1
ATOM 777 N N . THR A 1 98 ? -13.811 11.059 16.708 1.00 88.00 98 THR A N 1
ATOM 778 C CA . THR A 1 98 ? -13.891 12.518 16.572 1.00 88.00 98 THR A CA 1
ATOM 779 C C . THR A 1 98 ? -14.752 12.986 15.399 1.00 88.00 98 THR A C 1
ATOM 781 O O . THR A 1 98 ? -15.154 14.140 15.367 1.00 88.00 98 THR A O 1
ATOM 784 N N . GLU A 1 99 ? -15.014 12.113 14.424 1.00 82.19 99 GLU A N 1
ATOM 785 C CA . GLU A 1 99 ? -15.855 12.407 13.252 1.00 82.19 99 GLU A CA 1
ATOM 786 C C . GLU A 1 99 ? -17.370 12.252 13.506 1.00 82.19 99 GLU A C 1
ATOM 788 O O . GLU A 1 99 ? -18.159 12.597 12.628 1.00 82.19 99 GLU A O 1
ATOM 793 N N . SER A 1 100 ? -17.781 11.699 14.658 1.00 57.59 100 SER A N 1
ATOM 794 C CA . SER A 1 100 ? -19.195 11.503 15.048 1.00 57.59 100 SER A CA 1
ATOM 795 C C . SER A 1 100 ? -19.685 12.613 15.968 1.00 57.59 100 SER A C 1
ATOM 797 O O . SER A 1 100 ? -20.869 12.987 15.829 1.00 57.59 100 SER A O 1
#